Protein AF-A0A2P2R2A0-F1 (afdb_monomer_lite)

Radius of gyration: 17.26 Å; chains: 1; bounding box: 36×28×36 Å

pLDDT: mean 78.4, std 11.51, range [57.94, 93.38]

Foldseek 3Di:
DPPPDDDDDDDPDDDDQDDDPPRDDDDDPVCPCVVCVPPDDDPDDVPDDD

Structure (mmCIF, N/CA/C/O backbone):
data_AF-A0A2P2R2A0-F1
#
_entry.id   AF-A0A2P2R2A0-F1
#
loop_
_atom_site.group_PDB
_atom_site.id
_atom_si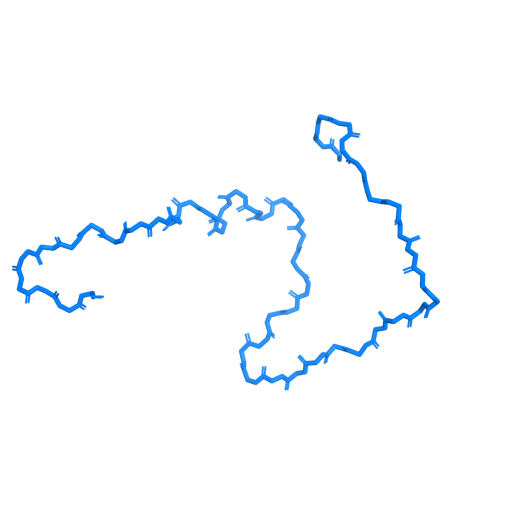te.type_symbol
_atom_site.label_atom_id
_atom_site.label_alt_id
_atom_site.label_comp_id
_atom_site.label_asym_id
_atom_site.label_entity_id
_atom_site.label_seq_id
_atom_site.pdbx_PDB_ins_code
_atom_site.Cartn_x
_atom_site.Cartn_y
_atom_site.Cartn_z
_atom_site.occupancy
_atom_site.B_iso_or_equiv
_atom_site.auth_seq_id
_atom_site.auth_comp_id
_atom_site.auth_asym_id
_atom_site.auth_atom_id
_atom_site.pdbx_PDB_model_num
ATOM 1 N N . MET A 1 1 ? 9.453 4.496 -12.723 1.00 61.84 1 MET A N 1
ATOM 2 C CA . MET A 1 1 ? 10.513 4.574 -11.698 1.00 61.84 1 MET A CA 1
ATOM 3 C C . MET A 1 1 ? 10.362 5.913 -11.003 1.00 61.84 1 MET A C 1
ATOM 5 O O . MET A 1 1 ? 10.399 6.925 -11.688 1.00 61.84 1 MET A O 1
ATOM 9 N N . VAL A 1 2 ? 10.101 5.924 -9.696 1.00 73.69 2 VAL A N 1
ATOM 10 C CA . VAL A 1 2 ? 10.021 7.165 -8.907 1.00 73.69 2 VAL A CA 1
ATOM 11 C C . VAL A 1 2 ? 11.249 7.166 -7.998 1.00 73.69 2 VAL A C 1
ATOM 13 O O . VAL A 1 2 ? 11.501 6.162 -7.339 1.00 73.69 2 VAL A O 1
ATOM 16 N N . ASN A 1 3 ? 12.050 8.233 -8.019 1.00 80.12 3 ASN A N 1
ATOM 17 C CA . ASN A 1 3 ? 13.284 8.368 -7.225 1.00 80.12 3 ASN A CA 1
ATOM 18 C C . ASN A 1 3 ? 14.391 7.320 -7.488 1.00 80.12 3 ASN A C 1
ATOM 20 O O . ASN A 1 3 ? 15.166 7.010 -6.592 1.00 80.12 3 ASN A O 1
ATOM 24 N N . GLY A 1 4 ? 14.483 6.748 -8.696 1.00 79.06 4 GLY A N 1
ATOM 25 C CA . GLY A 1 4 ? 15.610 5.872 -9.067 1.00 79.06 4 GLY A CA 1
ATOM 26 C C . GLY A 1 4 ? 15.627 4.480 -8.417 1.00 79.06 4 GLY A C 1
ATOM 27 O O . GLY A 1 4 ? 16.566 3.723 -8.638 1.00 79.06 4 GLY A O 1
ATOM 28 N N . ALA A 1 5 ? 14.600 4.109 -7.647 1.00 77.12 5 ALA A N 1
ATOM 29 C CA . ALA A 1 5 ? 14.512 2.785 -7.037 1.00 77.12 5 ALA A CA 1
ATOM 30 C C . ALA A 1 5 ? 14.219 1.702 -8.093 1.00 77.12 5 ALA A C 1
ATOM 32 O O . ALA A 1 5 ? 13.273 1.826 -8.881 1.00 77.12 5 ALA A O 1
ATOM 33 N N . PHE A 1 6 ? 15.008 0.625 -8.088 1.00 79.06 6 PHE A N 1
ATOM 34 C CA . PHE A 1 6 ? 14.813 -0.553 -8.933 1.00 79.06 6 PHE A CA 1
ATOM 35 C C . PHE A 1 6 ? 15.054 -1.839 -8.147 1.00 79.06 6 PHE A C 1
ATOM 37 O O . PHE A 1 6 ? 15.771 -1.851 -7.149 1.00 79.06 6 PHE A O 1
ATOM 44 N N . PHE A 1 7 ? 14.457 -2.928 -8.623 1.00 78.62 7 PHE A N 1
ATOM 45 C CA . PHE A 1 7 ? 14.692 -4.268 -8.103 1.00 78.62 7 PHE A CA 1
ATOM 46 C C . PHE A 1 7 ? 15.522 -5.059 -9.114 1.00 78.62 7 PHE A C 1
ATOM 48 O O . PHE A 1 7 ? 15.149 -5.142 -10.284 1.00 78.62 7 PHE A O 1
ATOM 55 N N . THR A 1 8 ? 16.622 -5.664 -8.664 1.00 86.25 8 THR A N 1
ATOM 56 C CA . THR A 1 8 ? 17.338 -6.683 -9.441 1.00 86.25 8 THR A CA 1
ATOM 57 C C . THR A 1 8 ? 16.603 -8.003 -9.263 1.00 86.25 8 THR A C 1
ATOM 59 O O . THR A 1 8 ? 16.688 -8.629 -8.207 1.00 86.25 8 THR A O 1
ATOM 62 N N . ALA A 1 9 ? 15.824 -8.398 -10.267 1.00 77.12 9 ALA A N 1
ATOM 63 C CA . ALA A 1 9 ? 15.119 -9.672 -10.237 1.00 77.12 9 ALA A CA 1
ATOM 64 C C . ALA A 1 9 ? 16.117 -10.841 -10.307 1.00 77.12 9 ALA A C 1
ATOM 66 O O . ALA A 1 9 ? 17.035 -10.825 -11.126 1.00 77.12 9 ALA A O 1
ATOM 67 N N . SER A 1 10 ? 15.897 -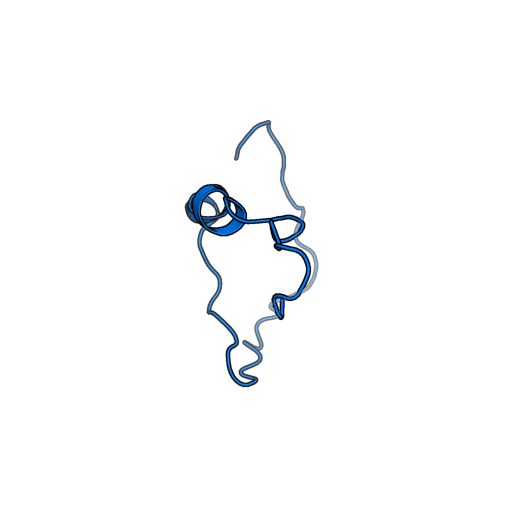11.865 -9.482 1.00 79.38 10 SER A N 1
ATOM 68 C CA . SER A 1 10 ? 16.701 -13.091 -9.437 1.00 79.38 10 SER A CA 1
ATOM 69 C C . SER A 1 10 ? 15.777 -14.308 -9.342 1.00 79.38 10 SER A C 1
ATOM 71 O O . SER A 1 10 ? 14.795 -14.272 -8.603 1.00 79.38 10 SER A O 1
ATOM 73 N N . GLY A 1 11 ? 16.098 -15.386 -10.067 1.00 71.12 11 GLY A N 1
ATOM 74 C CA . GLY A 1 11 ? 15.304 -16.623 -10.133 1.00 71.12 11 GLY A CA 1
ATOM 75 C C . GLY A 1 11 ? 14.609 -16.815 -11.487 1.00 71.12 11 GLY A C 1
ATOM 76 O O . GLY A 1 11 ? 13.943 -15.918 -11.997 1.00 71.12 11 GLY A O 1
ATOM 77 N N . ALA A 1 12 ? 14.780 -17.991 -12.094 1.00 61.03 12 ALA A N 1
ATOM 78 C CA . ALA A 1 12 ? 14.193 -18.316 -13.391 1.00 61.03 12 ALA A CA 1
ATOM 79 C C . ALA A 1 12 ? 12.664 -18.489 -13.287 1.00 61.03 12 ALA A C 1
ATOM 81 O O . ALA A 1 12 ? 12.188 -19.423 -12.649 1.00 61.03 12 ALA A O 1
ATOM 82 N N . GLY A 1 13 ? 11.898 -17.603 -13.934 1.00 63.56 13 GLY A N 1
ATOM 83 C CA . GLY A 1 13 ? 10.543 -17.898 -14.424 1.00 63.56 13 GLY A CA 1
ATOM 84 C C . GLY A 1 13 ? 9.477 -18.304 -13.399 1.00 63.56 13 GLY A C 1
ATOM 85 O O . GLY A 1 13 ? 8.565 -19.048 -13.750 1.00 63.56 13 GLY A O 1
ATOM 86 N N . ALA A 1 14 ? 9.546 -17.848 -12.148 1.00 64.25 14 ALA A N 1
ATOM 87 C CA . 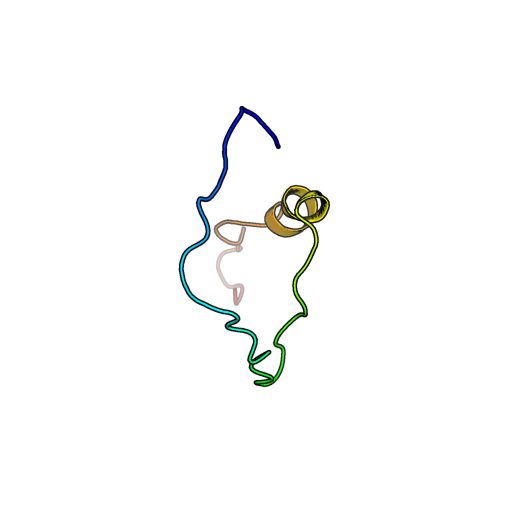ALA A 1 14 ? 8.504 -18.173 -11.179 1.00 64.25 14 ALA A CA 1
ATOM 88 C C . ALA A 1 14 ? 7.220 -17.370 -11.458 1.00 64.25 14 ALA A C 1
ATOM 90 O O . ALA A 1 14 ? 7.109 -16.203 -11.090 1.00 64.25 14 ALA A O 1
ATOM 91 N N . SER A 1 15 ? 6.219 -18.011 -12.066 1.00 64.62 15 SER A N 1
ATOM 92 C CA . SER A 1 15 ? 4.827 -17.575 -11.943 1.00 64.62 15 SER A CA 1
ATOM 93 C C . SER A 1 15 ? 3.917 -18.782 -11.756 1.00 64.62 15 SER A C 1
ATOM 95 O O . SER A 1 15 ? 3.509 -19.440 -12.708 1.00 64.62 15 SER A O 1
ATOM 97 N N . SER A 1 16 ? 3.585 -19.063 -10.497 1.00 60.84 16 SER A N 1
ATOM 98 C CA . SER A 1 16 ? 2.337 -19.736 -10.156 1.00 60.84 16 SER A CA 1
ATOM 99 C C . SER A 1 16 ? 1.465 -18.678 -9.492 1.00 60.84 16 SER A C 1
ATOM 101 O O . SER A 1 16 ? 1.733 -18.265 -8.363 1.00 60.84 16 SER A O 1
ATOM 103 N N . SER A 1 17 ? 0.479 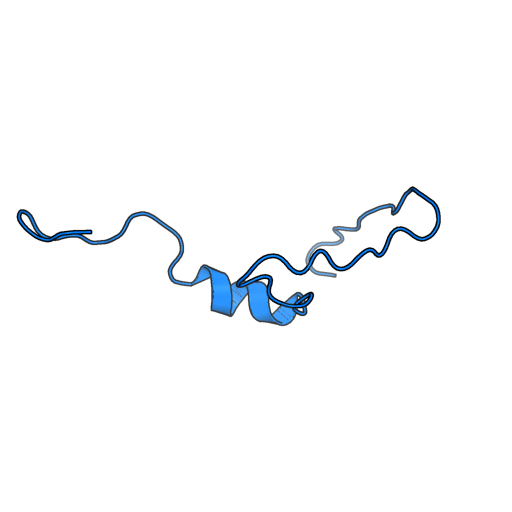-18.155 -10.228 1.00 65.75 17 SER A N 1
ATOM 104 C CA . SER A 1 17 ? -0.507 -17.214 -9.683 1.00 65.75 17 SER A CA 1
ATOM 105 C C . SER A 1 17 ? -1.394 -17.969 -8.696 1.00 65.75 17 SER A C 1
ATOM 107 O O . SER A 1 17 ? -2.396 -18.584 -9.064 1.00 65.75 17 SER A O 1
ATOM 109 N N . TYR A 1 18 ? -0.963 -17.987 -7.437 1.00 57.94 18 TYR A N 1
ATOM 110 C CA . TYR A 1 18 ? -1.627 -18.710 -6.364 1.00 57.94 18 TYR A CA 1
ATOM 111 C C . TYR A 1 18 ? -3.037 -18.154 -6.159 1.00 57.94 18 TYR A C 1
ATOM 113 O O . TYR A 1 18 ? -3.220 -17.048 -5.662 1.00 57.94 18 TYR A O 1
ATOM 121 N N . SER A 1 19 ? -4.040 -18.923 -6.573 1.00 63.41 19 SER A N 1
ATOM 122 C CA . SER A 1 19 ? -5.445 -18.517 -6.540 1.00 63.41 19 SER A CA 1
ATOM 123 C C . SER A 1 19 ? -6.107 -19.048 -5.270 1.00 63.41 19 SER A C 1
ATOM 125 O O . SER A 1 19 ? -6.940 -19.950 -5.328 1.00 63.41 19 SER A O 1
ATOM 127 N N . LYS A 1 20 ? -5.722 -18.536 -4.092 1.00 59.00 20 LYS A N 1
ATOM 128 C CA . LYS A 1 20 ? -6.579 -18.695 -2.901 1.00 59.00 20 LYS A CA 1
ATOM 129 C C . LYS A 1 20 ? -7.598 -17.564 -2.864 1.00 59.00 20 LYS A C 1
ATOM 131 O O . LYS A 1 20 ? -7.296 -16.455 -3.294 1.00 59.00 20 LYS A O 1
ATOM 136 N N . ALA A 1 21 ? -8.812 -17.872 -2.411 1.00 58.38 21 ALA A N 1
ATOM 137 C CA . ALA A 1 21 ? -9.959 -16.966 -2.404 1.00 58.38 21 ALA A CA 1
ATOM 138 C C . ALA A 1 21 ? -9.557 -15.518 -2.046 1.00 58.38 21 ALA A C 1
ATOM 140 O O . ALA A 1 21 ? -8.881 -15.290 -1.045 1.00 58.38 21 ALA A O 1
ATOM 141 N N . SER A 1 22 ? -9.942 -14.574 -2.913 1.00 60.28 22 SER A N 1
ATOM 142 C CA . SER A 1 22 ? -9.617 -13.134 -2.868 1.00 60.28 22 SER A CA 1
ATOM 143 C C . SER A 1 22 ? -8.199 -12.703 -3.284 1.00 60.28 22 SER A C 1
ATOM 145 O O . SER A 1 22 ? -7.838 -11.544 -3.080 1.00 60.28 22 SER A O 1
ATOM 147 N N . SER A 1 23 ? -7.399 -13.571 -3.910 1.00 61.66 23 SER A N 1
ATOM 148 C CA . SER A 1 23 ? -6.115 -13.162 -4.507 1.00 61.66 23 SER A CA 1
ATOM 149 C C . SER A 1 23 ? -6.358 -12.203 -5.680 1.00 61.66 23 SER A C 1
ATOM 151 O O . SER A 1 23 ? -6.860 -12.606 -6.726 1.00 61.66 23 SER A O 1
ATOM 153 N N . LEU A 1 24 ? -6.036 -10.919 -5.508 1.00 68.75 24 LEU A N 1
ATOM 154 C CA . LEU A 1 24 ? -6.084 -9.932 -6.588 1.00 68.75 24 LEU A CA 1
ATOM 155 C C . LEU A 1 24 ? -4.923 -10.185 -7.558 1.00 68.75 24 LEU A C 1
ATOM 157 O O . LEU A 1 24 ? -3.790 -10.400 -7.126 1.00 68.75 24 LEU A O 1
ATOM 161 N N . SER A 1 25 ? -5.187 -10.119 -8.866 1.00 73.38 25 SER A N 1
ATOM 162 C CA . SER A 1 25 ? -4.131 -10.118 -9.885 1.00 73.38 25 SER A CA 1
ATOM 163 C C . SER A 1 25 ? -3.127 -8.991 -9.627 1.00 73.38 25 SER A C 1
ATOM 165 O O . SER A 1 25 ? -3.473 -7.968 -9.029 1.00 73.38 25 SER A O 1
ATOM 167 N N . ALA A 1 26 ? -1.890 -9.155 -10.106 1.00 74.69 26 ALA A N 1
ATOM 168 C CA . ALA A 1 26 ? -0.859 -8.129 -9.987 1.00 74.69 26 ALA A CA 1
ATOM 169 C C . ALA A 1 26 ? -1.383 -6.769 -10.489 1.00 74.69 26 ALA A C 1
ATOM 171 O O . ALA A 1 26 ? -1.835 -6.644 -11.628 1.00 74.69 26 ALA A O 1
ATOM 172 N N . ARG A 1 27 ? -1.358 -5.753 -9.619 1.00 80.81 27 ARG A N 1
ATOM 173 C CA . ARG A 1 27 ? -1.864 -4.405 -9.919 1.00 80.81 27 ARG A CA 1
ATOM 174 C C . ARG A 1 27 ? -0.706 -3.480 -10.316 1.00 80.81 27 ARG A C 1
ATOM 176 O O . ARG A 1 27 ? 0.377 -3.603 -9.746 1.00 80.81 27 ARG A O 1
ATOM 183 N N . PRO A 1 28 ? -0.910 -2.538 -11.257 1.00 81.81 28 PRO A N 1
ATOM 184 C CA . PRO A 1 28 ? 0.128 -1.590 -11.654 1.00 81.81 28 PRO A CA 1
ATOM 185 C C . PRO A 1 28 ? 0.512 -0.645 -10.508 1.00 81.81 28 PRO A C 1
ATOM 187 O O . PRO A 1 28 ? -0.329 -0.249 -9.698 1.00 81.81 28 PRO A O 1
ATOM 190 N N . SER A 1 29 ? 1.779 -0.222 -10.486 1.00 82.44 29 SER A N 1
ATOM 191 C CA . SER A 1 29 ? 2.339 0.661 -9.451 1.00 82.44 29 SER A CA 1
ATOM 192 C C . SER A 1 29 ? 1.647 2.026 -9.356 1.00 82.44 29 SER A C 1
ATOM 194 O O . SER A 1 29 ? 1.615 2.617 -8.280 1.00 82.44 29 SER A O 1
ATOM 196 N N . SER A 1 30 ? 1.017 2.500 -10.435 1.00 87.06 30 SER A N 1
ATOM 197 C CA . SER A 1 30 ? 0.221 3.735 -10.443 1.00 87.06 30 SER A CA 1
ATOM 198 C C . SER A 1 30 ? -0.970 3.705 -9.478 1.00 87.06 30 SER A C 1
ATOM 200 O O . SER A 1 30 ? -1.449 4.758 -9.074 1.00 87.06 30 SER A O 1
ATOM 202 N N . LEU A 1 31 ? -1.453 2.518 -9.088 1.00 88.75 31 LEU A N 1
ATOM 203 C CA . LEU A 1 31 ? -2.586 2.380 -8.166 1.00 88.75 31 LEU A CA 1
ATOM 204 C C . LEU A 1 31 ? -2.179 2.397 -6.692 1.00 88.75 31 LEU A C 1
ATOM 206 O O . LEU A 1 31 ? -3.062 2.482 -5.842 1.00 88.75 31 LEU A O 1
ATOM 210 N N . VAL A 1 32 ? -0.881 2.318 -6.373 1.00 88.31 32 VAL A N 1
ATOM 211 C CA . VAL A 1 32 ? -0.404 2.244 -4.982 1.00 88.31 32 VAL A CA 1
ATOM 212 C C . VAL A 1 32 ? -0.962 3.405 -4.164 1.00 88.31 32 VAL A C 1
ATOM 214 O O . VAL A 1 32 ? -1.580 3.157 -3.136 1.00 88.31 32 VAL A O 1
ATOM 217 N N . GLY A 1 33 ? -0.866 4.641 -4.669 1.00 91.19 33 GLY A N 1
ATOM 218 C CA . GLY A 1 33 ? -1.371 5.824 -3.964 1.00 91.19 33 GLY A CA 1
ATOM 219 C C . GLY A 1 33 ? -2.871 5.762 -3.657 1.00 91.19 33 GLY A C 1
ATOM 220 O O . GLY A 1 33 ? -3.285 6.077 -2.544 1.00 91.19 33 GLY A O 1
ATOM 221 N N . SER A 1 34 ? -3.691 5.298 -4.605 1.00 91.19 34 SER A N 1
ATOM 222 C CA . SER A 1 34 ? -5.137 5.146 -4.397 1.00 91.19 34 SER A CA 1
ATOM 223 C C . SER A 1 34 ? -5.478 4.009 -3.432 1.00 91.19 34 SER A C 1
ATOM 225 O O . SER A 1 34 ? -6.448 4.114 -2.690 1.00 91.19 34 SER A O 1
ATOM 227 N N . ILE A 1 35 ? -4.704 2.920 -3.428 1.00 89.69 35 ILE A N 1
ATOM 228 C CA . ILE A 1 35 ? -4.952 1.755 -2.563 1.00 89.69 35 ILE A CA 1
ATOM 229 C C . ILE A 1 35 ? -4.531 2.043 -1.118 1.00 89.69 35 ILE A C 1
ATOM 231 O O . ILE A 1 35 ? -5.181 1.576 -0.186 1.00 89.69 35 ILE A O 1
ATOM 235 N N . THR A 1 36 ? -3.467 2.820 -0.913 1.00 92.25 36 THR A N 1
ATOM 236 C CA . THR A 1 36 ? -2.936 3.115 0.425 1.00 92.25 36 THR A CA 1
ATOM 237 C C . THR A 1 36 ? -3.552 4.353 1.074 1.00 92.25 36 THR A C 1
ATOM 239 O O . THR A 1 36 ? -3.173 4.685 2.191 1.00 92.25 36 THR A O 1
ATOM 242 N N . ILE A 1 37 ? -4.497 5.041 0.420 1.00 93.38 37 ILE A N 1
ATOM 243 C CA . ILE A 1 37 ? -5.064 6.302 0.930 1.00 93.38 37 ILE A CA 1
ATOM 244 C C . ILE A 1 37 ? -5.756 6.152 2.293 1.00 93.38 37 ILE A C 1
ATOM 246 O O . ILE A 1 37 ? -5.725 7.068 3.107 1.00 93.38 37 ILE A O 1
ATOM 250 N N . GLY A 1 38 ? -6.361 4.990 2.550 1.00 90.06 38 GLY A N 1
ATOM 251 C CA . GLY A 1 38 ? -7.013 4.654 3.818 1.00 90.06 38 GLY A CA 1
ATOM 252 C C . GLY A 1 38 ? -6.162 3.779 4.739 1.00 90.06 38 GLY A C 1
ATOM 253 O O . GLY A 1 38 ? -6.711 3.165 5.649 1.00 90.06 38 GLY A O 1
ATOM 254 N N . ALA A 1 39 ? -4.858 3.645 4.480 1.00 90.69 39 ALA A N 1
ATOM 255 C CA . ALA A 1 39 ? -3.983 2.820 5.306 1.00 90.69 39 ALA A CA 1
ATOM 256 C C . ALA A 1 39 ? -3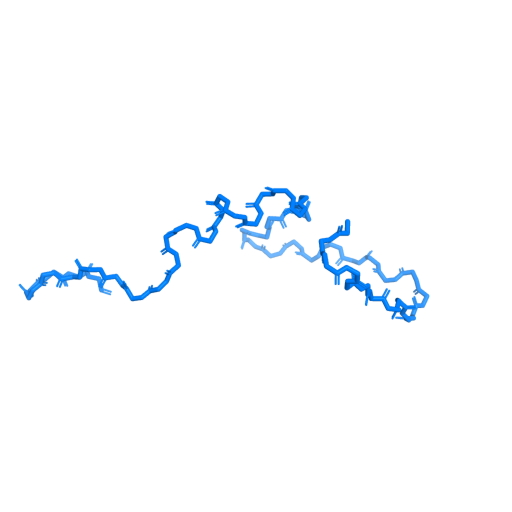.749 3.468 6.682 1.00 90.69 39 ALA A C 1
ATOM 258 O O . ALA A 1 39 ? -3.528 4.673 6.782 1.00 90.69 39 ALA A O 1
ATOM 259 N N . GLY A 1 40 ? -3.761 2.657 7.742 1.00 90.50 40 GLY A N 1
ATOM 260 C CA . GLY A 1 40 ? -3.557 3.110 9.120 1.00 90.50 40 GLY A CA 1
ATOM 261 C C . GLY A 1 40 ? -4.591 2.537 10.086 1.00 90.50 40 GLY A C 1
ATOM 262 O O . GLY A 1 40 ? -5.411 1.698 9.716 1.00 90.50 40 GLY A O 1
ATOM 263 N N . ALA A 1 41 ? -4.534 2.983 11.343 1.00 90.75 41 ALA A N 1
ATOM 264 C CA . ALA A 1 41 ? -5.554 2.641 12.325 1.00 90.75 41 ALA A CA 1
ATOM 265 C C . ALA A 1 41 ? -6.903 3.247 11.916 1.00 90.75 41 ALA A C 1
ATOM 267 O O . ALA A 1 41 ? -6.982 4.391 11.462 1.00 90.75 41 ALA A O 1
ATOM 268 N N . LEU A 1 42 ? -7.971 2.478 12.102 1.00 90.06 42 LEU A N 1
ATOM 269 C CA . LEU A 1 42 ? -9.321 2.960 11.857 1.00 90.06 42 LEU A CA 1
ATOM 270 C C . LEU A 1 42 ? -9.668 4.046 12.889 1.00 90.06 42 LEU A C 1
ATOM 272 O O . LEU A 1 42 ? -9.354 3.930 14.074 1.00 90.06 42 LEU A O 1
ATOM 276 N N . ASN A 1 43 ? -10.335 5.112 12.443 1.00 89.06 43 ASN A N 1
ATOM 277 C CA . ASN A 1 43 ? -10.806 6.187 13.320 1.00 89.06 43 ASN A CA 1
ATOM 278 C C . ASN A 1 43 ? -12.077 5.748 14.053 1.00 89.06 43 ASN A C 1
ATOM 280 O O . AS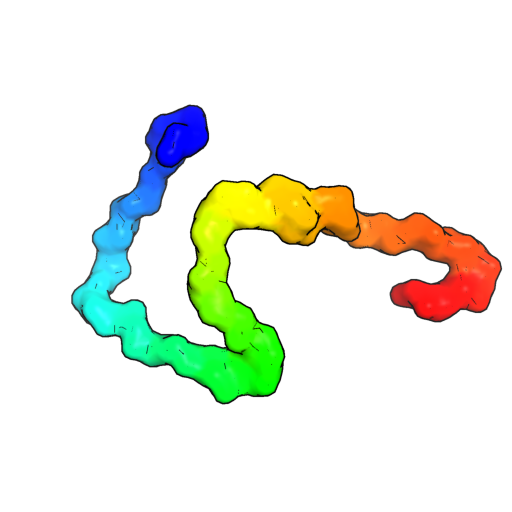N A 1 43 ? -13.192 6.158 13.725 1.00 89.06 43 ASN A O 1
ATOM 284 N N . CYS A 1 44 ? -11.911 4.862 15.027 1.00 90.56 44 CYS A N 1
ATOM 285 C CA . CYS A 1 44 ? -13.031 4.230 15.699 1.00 90.56 44 CYS A CA 1
ATOM 286 C C . CYS A 1 44 ? -13.547 5.063 16.859 1.00 90.56 44 CYS A C 1
ATOM 288 O O . CYS A 1 44 ? -12.793 5.578 17.685 1.00 90.56 44 CYS A O 1
ATOM 290 N N . LYS A 1 45 ? -14.870 5.151 16.957 1.00 91.69 45 LYS A N 1
ATOM 291 C CA . LYS A 1 45 ? -15.537 5.715 18.129 1.00 91.69 45 LYS A CA 1
ATOM 292 C C . LYS A 1 45 ? -15.563 4.667 19.241 1.00 91.69 45 LYS A C 1
ATOM 294 O O . LYS A 1 45 ? -15.727 3.475 18.982 1.00 91.69 45 LYS A O 1
ATOM 299 N N . LYS A 1 46 ? -15.469 5.121 20.492 1.00 88.44 46 LYS A N 1
ATOM 300 C CA . LYS A 1 46 ? -15.659 4.266 21.669 1.00 88.44 46 LYS A CA 1
ATOM 301 C C . LYS A 1 46 ? -17.009 3.537 21.562 1.00 88.44 46 LYS A C 1
ATOM 303 O O . LYS A 1 46 ? -18.040 4.192 21.454 1.00 88.44 46 LYS A O 1
ATOM 308 N N . GLY A 1 47 ? -16.983 2.203 21.582 1.00 89.56 47 GLY A N 1
ATOM 309 C CA . GLY A 1 47 ? -18.170 1.344 21.470 1.00 89.56 47 GLY A CA 1
ATOM 310 C C . GLY A 1 47 ? -18.497 0.827 20.060 1.00 89.56 47 GLY A C 1
ATOM 311 O O . GLY A 1 47 ? -19.407 0.013 19.930 1.00 89.56 47 GLY A O 1
ATOM 312 N N . ALA A 1 48 ? -17.774 1.244 19.015 1.00 86.88 48 ALA A N 1
ATOM 313 C CA . ALA A 1 48 ? -17.936 0.699 17.664 1.00 86.88 48 ALA A CA 1
ATOM 314 C C . ALA A 1 48 ? -17.023 -0.519 17.435 1.00 86.88 48 ALA A C 1
ATOM 316 O O . ALA A 1 48 ? -15.871 -0.510 17.861 1.00 86.88 48 ALA A O 1
ATOM 317 N N . ARG A 1 49 ? -17.527 -1.538 16.723 1.00 82.25 49 ARG A N 1
ATOM 318 C CA . ARG A 1 49 ? -16.721 -2.653 16.197 1.00 82.25 49 ARG A CA 1
ATOM 319 C C . ARG A 1 49 ? -16.064 -2.233 14.889 1.00 82.25 49 ARG A C 1
ATOM 321 O O . ARG A 1 49 ? -16.569 -2.496 13.800 1.00 82.25 49 ARG A O 1
ATOM 328 N N . CYS A 1 50 ? -14.969 -1.522 15.050 1.00 81.50 50 CYS A N 1
ATOM 329 C CA . CYS A 1 50 ? -13.775 -1.812 14.291 1.00 81.50 50 CYS A CA 1
ATOM 330 C C . CYS A 1 50 ? -12.879 -2.705 15.185 1.00 81.50 50 CYS A C 1
ATOM 332 O O . CYS A 1 50 ? -11.894 -3.235 14.649 1.00 81.50 50 CYS A O 1
#

Sequence (50 aa):
MVNGAFFTASGAGASSSYSKASSLSARPSSLVGSITIGAGALNCKKGARC

Secondary structure (DSSP, 8-state):
--TT------SS--------TT-PPPPPGGGHHHHSTT-SS--PPTT---

Organism: Rhizophora mucronata (NCBI:txid61149)